Protein AF-A0A846TZQ4-F1 (afdb_monomer_lite)

Organism: NCBI:txid1736139

Radius of gyration: 15.93 Å; chains: 1; bounding box: 37×31×48 Å

Structure (mmCIF, N/CA/C/O backbone):
data_AF-A0A846TZQ4-F1
#
_entry.id   AF-A0A846TZQ4-F1
#
loop_
_atom_site.group_PDB
_atom_site.id
_atom_site.type_symbol
_atom_site.label_atom_id
_atom_site.label_alt_id
_atom_site.label_comp_id
_atom_site.label_asym_id
_atom_site.label_entity_id
_atom_site.label_seq_id
_atom_site.pdbx_PDB_ins_code
_atom_site.Cartn_x
_atom_site.Cartn_y
_atom_site.Cartn_z
_atom_site.occupancy
_atom_site.B_iso_or_equiv
_atom_site.auth_seq_id
_atom_site.auth_comp_id
_atom_site.auth_asym_id
_atom_site.auth_atom_id
_atom_site.pdbx_PDB_model_num
ATOM 1 N N . GLY A 1 1 ? 19.081 1.321 3.568 1.00 31.94 1 GLY A N 1
ATOM 2 C CA . GLY A 1 1 ? 18.872 1.469 5.027 1.00 31.94 1 GLY A CA 1
ATOM 3 C C . GLY A 1 1 ? 19.355 0.220 5.745 1.00 31.94 1 GLY A C 1
ATOM 4 O O . GLY A 1 1 ? 19.598 -0.760 5.055 1.00 31.94 1 GLY A O 1
ATOM 5 N N . PRO A 1 2 ? 19.496 0.224 7.081 1.00 31.69 2 PRO A N 1
ATOM 6 C CA . PRO A 1 2 ? 20.109 -0.881 7.836 1.00 31.69 2 PRO A CA 1
ATOM 7 C C . PRO A 1 2 ? 19.368 -2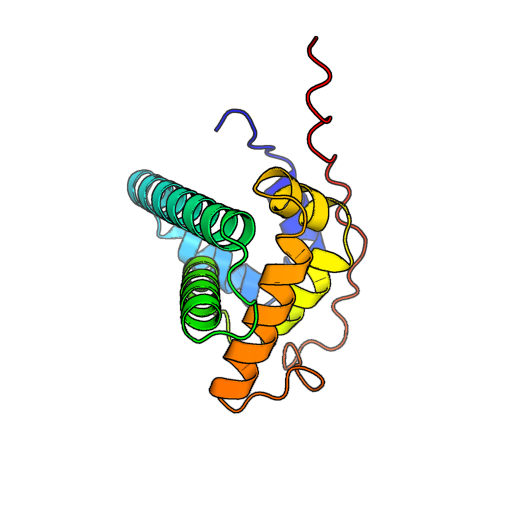.228 7.738 1.00 31.69 2 PRO A C 1
ATOM 9 O O . PRO A 1 2 ? 19.967 -3.256 8.020 1.00 31.69 2 PRO A O 1
ATOM 12 N N . ASN A 1 3 ? 18.123 -2.235 7.247 1.00 46.56 3 ASN A N 1
ATOM 13 C CA . ASN A 1 3 ? 17.332 -3.450 7.012 1.00 46.56 3 ASN A CA 1
ATOM 14 C C . ASN A 1 3 ? 17.239 -3.833 5.521 1.00 46.56 3 ASN A C 1
ATOM 16 O O . ASN A 1 3 ? 16.418 -4.660 5.146 1.00 46.56 3 ASN A O 1
ATOM 20 N N . TRP A 1 4 ? 18.024 -3.197 4.642 1.00 40.41 4 TRP A N 1
ATOM 21 C CA . TRP A 1 4 ? 18.024 -3.507 3.212 1.00 40.41 4 TRP A CA 1
ATOM 22 C C . TRP A 1 4 ? 18.855 -4.759 2.934 1.00 40.41 4 TRP A C 1
ATOM 24 O O . TRP A 1 4 ? 20.070 -4.742 3.129 1.00 40.41 4 TRP A O 1
ATOM 34 N N . ASN A 1 5 ? 18.214 -5.827 2.454 1.00 47.66 5 ASN A N 1
ATOM 35 C CA . ASN A 1 5 ? 18.910 -7.031 2.023 1.00 47.66 5 ASN A CA 1
ATOM 36 C C . ASN A 1 5 ? 19.128 -7.023 0.492 1.00 47.66 5 ASN A C 1
ATOM 38 O O . ASN A 1 5 ? 18.157 -7.040 -0.268 1.00 47.66 5 ASN A O 1
ATOM 42 N N . PRO A 1 6 ? 20.384 -7.064 0.007 1.00 53.00 6 PRO A N 1
ATOM 43 C CA . PRO A 1 6 ? 20.703 -7.117 -1.424 1.00 53.00 6 PRO A CA 1
ATOM 44 C C . PRO A 1 6 ? 20.214 -8.386 -2.145 1.00 53.00 6 PRO A C 1
ATOM 46 O O . PRO A 1 6 ? 20.300 -8.458 -3.372 1.00 53.00 6 PRO A O 1
ATOM 49 N N . GLN A 1 7 ? 19.750 -9.412 -1.423 1.00 52.09 7 GLN A N 1
ATOM 50 C CA . GLN A 1 7 ? 19.175 -10.624 -2.015 1.00 52.09 7 GLN A CA 1
ATOM 51 C C . GLN A 1 7 ? 17.745 -10.402 -2.526 1.00 52.09 7 GLN A C 1
ATOM 53 O O . GLN A 1 7 ? 17.359 -11.011 -3.524 1.00 52.09 7 GLN A O 1
ATOM 58 N N . TRP A 1 8 ? 17.007 -9.459 -1.936 1.00 57.62 8 TRP A N 1
ATOM 59 C CA . TRP A 1 8 ? 15.615 -9.183 -2.283 1.00 57.62 8 TRP A CA 1
ATOM 60 C C . TRP A 1 8 ? 15.357 -8.867 -3.752 1.00 57.62 8 TRP A C 1
ATOM 62 O O . TRP A 1 8 ? 14.459 -9.475 -4.331 1.00 57.62 8 TRP A O 1
ATOM 72 N N . PRO A 1 9 ? 16.132 -7.987 -4.417 1.00 54.62 9 PRO A N 1
ATOM 73 C CA . PRO A 1 9 ? 15.899 -7.714 -5.829 1.00 54.62 9 PRO A CA 1
ATOM 74 C C . PRO A 1 9 ? 16.176 -8.940 -6.708 1.00 54.62 9 PRO A C 1
ATOM 76 O O . PRO A 1 9 ? 15.572 -9.074 -7.767 1.00 54.62 9 PRO A O 1
ATOM 79 N N . ARG A 1 10 ? 17.068 -9.853 -6.287 1.00 58.31 10 ARG A N 1
ATOM 80 C CA . ARG A 1 10 ? 17.363 -11.085 -7.037 1.00 58.31 10 ARG A CA 1
ATOM 81 C C . ARG A 1 10 ? 16.254 -12.120 -6.902 1.00 58.31 10 ARG A C 1
ATOM 83 O O . ARG A 1 10 ? 15.899 -12.726 -7.904 1.00 58.31 10 ARG A O 1
ATOM 90 N N . GLU A 1 11 ? 15.702 -12.301 -5.707 1.00 60.50 11 GLU A N 1
ATOM 91 C CA . GLU A 1 11 ? 14.562 -13.199 -5.470 1.00 60.50 11 GLU A CA 1
ATOM 92 C C . GLU A 1 11 ? 13.295 -12.677 -6.154 1.00 60.50 11 GLU A C 1
ATOM 94 O O . GLU A 1 11 ? 12.595 -13.431 -6.829 1.00 60.50 11 GLU A O 1
ATOM 99 N N . ALA A 1 12 ? 13.067 -11.363 -6.080 1.00 58.59 12 ALA A N 1
ATOM 100 C CA . ALA A 1 12 ? 12.000 -10.691 -6.810 1.00 58.59 12 ALA A CA 1
ATOM 101 C C . ALA A 1 12 ? 12.160 -10.865 -8.331 1.00 58.59 12 ALA A C 1
ATOM 103 O O . ALA A 1 12 ? 11.208 -11.243 -9.012 1.00 58.59 12 ALA A O 1
ATOM 104 N N . ARG A 1 13 ? 13.379 -10.692 -8.868 1.00 57.84 13 ARG A N 1
ATOM 105 C CA . ARG A 1 13 ? 13.678 -10.946 -10.288 1.00 57.84 13 ARG A CA 1
ATOM 106 C C . ARG A 1 13 ? 13.503 -12.412 -10.676 1.00 57.84 13 ARG A C 1
ATOM 108 O O . ARG A 1 13 ? 13.001 -12.683 -11.755 1.00 57.84 13 ARG A O 1
ATOM 115 N N . ALA A 1 14 ? 13.906 -13.364 -9.840 1.00 60.88 14 ALA A N 1
ATOM 116 C CA . ALA A 1 14 ? 13.754 -14.788 -10.146 1.00 60.88 14 ALA A CA 1
ATOM 117 C C . ALA A 1 14 ? 12.280 -15.207 -10.264 1.00 60.88 14 ALA A C 1
ATOM 119 O O . ALA A 1 14 ? 11.962 -16.171 -10.953 1.00 60.88 14 ALA A O 1
ATOM 120 N N . ARG A 1 15 ? 11.383 -14.479 -9.595 1.00 64.06 15 ARG A N 1
ATOM 121 C CA . ARG A 1 15 ? 9.962 -14.811 -9.504 1.00 64.06 15 ARG A CA 1
ATOM 122 C C . ARG A 1 15 ? 9.069 -13.992 -10.431 1.00 64.06 15 ARG A C 1
ATOM 124 O O . ARG A 1 15 ? 8.059 -14.499 -10.907 1.00 64.06 15 ARG A O 1
ATOM 131 N N . TRP A 1 16 ? 9.437 -12.739 -10.677 1.00 64.19 16 TRP A N 1
ATOM 132 C CA . TRP A 1 16 ? 8.648 -11.797 -11.469 1.00 64.19 16 TRP A CA 1
ATOM 133 C C . TRP A 1 16 ? 9.405 -11.240 -12.674 1.00 64.19 16 TRP A C 1
ATOM 135 O O . TRP A 1 16 ? 8.836 -10.440 -13.407 1.00 64.19 16 TRP A O 1
ATOM 145 N N . GLY A 1 17 ? 10.651 -11.664 -12.905 1.00 61.56 17 GLY A N 1
ATOM 146 C CA . GLY A 1 17 ? 11.559 -11.113 -13.917 1.00 61.56 17 GLY A CA 1
ATOM 147 C C . GLY A 1 17 ? 11.037 -11.137 -15.349 1.00 61.56 17 GLY A C 1
ATOM 148 O O . GLY A 1 17 ? 11.397 -10.257 -16.126 1.00 61.56 17 GLY A O 1
ATOM 149 N N . ASP A 1 18 ? 10.164 -12.096 -15.659 1.00 63.00 18 ASP A N 1
ATOM 150 C CA . ASP A 1 18 ? 9.541 -12.257 -16.978 1.00 63.00 18 ASP A CA 1
ATOM 151 C C . ASP A 1 18 ? 8.169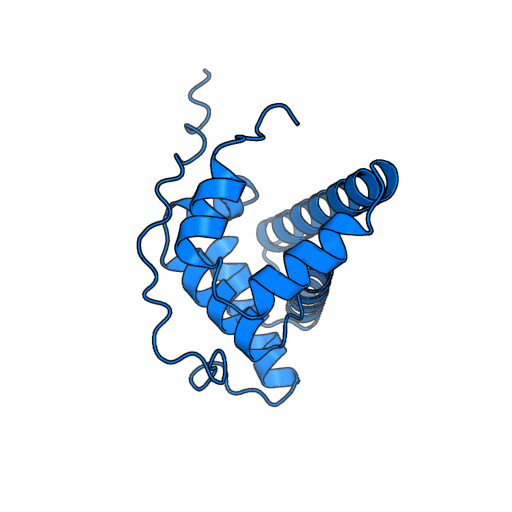 -11.560 -17.082 1.00 63.00 18 ASP A C 1
ATOM 153 O O . ASP A 1 18 ? 7.471 -11.687 -18.087 1.00 63.00 18 ASP A O 1
ATOM 157 N N . SER A 1 19 ? 7.744 -10.831 -16.043 1.00 69.81 19 SER A N 1
ATOM 158 C CA . SER A 1 19 ? 6.487 -10.077 -16.058 1.00 69.81 19 SER A CA 1
ATOM 159 C C . SER A 1 19 ? 6.673 -8.680 -16.648 1.00 69.81 19 SER A C 1
ATOM 161 O O . SER A 1 19 ? 7.679 -8.012 -16.408 1.00 69.81 19 SER A O 1
ATOM 163 N N . ALA A 1 20 ? 5.643 -8.183 -17.335 1.00 73.94 20 ALA A N 1
ATOM 164 C CA . ALA A 1 20 ? 5.618 -6.806 -17.827 1.00 73.94 20 ALA A CA 1
ATOM 165 C C . ALA A 1 20 ? 5.800 -5.771 -16.696 1.00 73.94 20 ALA A C 1
ATOM 167 O O . ALA A 1 20 ? 6.406 -4.725 -16.907 1.00 73.94 20 ALA A O 1
ATOM 168 N N . GLN A 1 21 ? 5.330 -6.078 -15.479 1.00 77.12 21 GLN A N 1
ATOM 169 C CA . GLN A 1 21 ? 5.492 -5.203 -14.312 1.00 77.12 21 GLN A CA 1
ATOM 170 C C . GLN A 1 21 ? 6.949 -5.114 -13.856 1.00 77.12 21 GLN A C 1
ATOM 172 O O . GLN A 1 21 ? 7.376 -4.064 -13.385 1.00 77.12 21 GLN A O 1
ATOM 177 N N . TRP A 1 22 ? 7.727 -6.189 -14.006 1.00 75.62 22 TRP A N 1
ATOM 178 C CA . TRP A 1 22 ? 9.154 -6.152 -13.708 1.00 75.62 22 TRP A CA 1
ATOM 179 C C . TRP A 1 22 ? 9.930 -5.330 -14.733 1.00 75.62 22 TRP A C 1
ATOM 181 O O . TRP A 1 22 ? 10.812 -4.566 -14.345 1.00 75.62 22 TRP A O 1
ATOM 191 N N . THR A 1 23 ? 9.584 -5.442 -16.019 1.00 80.19 23 THR A N 1
ATOM 192 C CA . THR A 1 23 ? 10.140 -4.574 -17.066 1.00 80.19 23 THR A CA 1
ATOM 193 C C . THR A 1 23 ? 9.847 -3.108 -16.765 1.00 80.19 23 THR A C 1
ATOM 195 O O . THR A 1 23 ? 10.774 -2.306 -16.703 1.00 80.19 23 THR A O 1
ATOM 198 N N . GLU A 1 24 ? 8.589 -2.773 -16.473 1.00 82.06 24 GLU A N 1
ATOM 199 C CA . GLU A 1 24 ? 8.185 -1.409 -16.124 1.00 82.06 24 GLU A CA 1
ATOM 200 C C . GLU A 1 24 ? 8.907 -0.896 -14.869 1.00 82.06 24 GLU A C 1
ATOM 202 O O . GLU A 1 24 ? 9.412 0.227 -14.848 1.00 82.06 24 GLU A O 1
ATOM 207 N N . TYR A 1 25 ? 9.003 -1.729 -13.829 1.00 83.25 25 TYR A N 1
ATOM 208 C CA . TYR A 1 25 ? 9.774 -1.407 -12.635 1.00 83.25 25 TYR A CA 1
ATOM 209 C C . TYR A 1 25 ? 11.238 -1.128 -12.964 1.00 83.25 25 TYR A C 1
ATOM 211 O O . TYR A 1 25 ? 11.777 -0.127 -12.497 1.00 83.25 25 TYR A O 1
ATOM 219 N N . ALA A 1 26 ? 11.880 -1.975 -13.770 1.00 79.88 26 ALA A N 1
ATOM 220 C CA . ALA A 1 26 ? 13.280 -1.813 -14.138 1.00 79.88 26 ALA A CA 1
ATOM 221 C C . ALA A 1 26 ? 13.514 -0.514 -14.925 1.00 79.88 26 ALA A C 1
ATOM 223 O O . ALA A 1 26 ? 14.466 0.208 -14.632 1.00 79.88 26 ALA A O 1
ATOM 224 N N . GLU A 1 27 ? 12.627 -0.183 -15.865 1.00 87.25 27 GLU A N 1
ATOM 225 C CA . GLU A 1 27 ? 12.678 1.061 -16.639 1.00 87.25 27 GLU A CA 1
ATOM 226 C C . GLU A 1 27 ? 12.515 2.295 -15.742 1.00 87.25 27 GLU A C 1
ATOM 228 O O . GLU A 1 27 ? 13.360 3.193 -15.755 1.00 87.25 27 GLU A O 1
ATOM 233 N N . ARG A 1 28 ? 11.473 2.320 -14.898 1.00 89.19 28 ARG A N 1
ATOM 234 C CA . ARG A 1 28 ? 11.233 3.425 -13.954 1.00 89.19 28 ARG A CA 1
ATOM 235 C C . ARG A 1 28 ? 12.369 3.560 -12.941 1.00 89.19 28 ARG A C 1
ATOM 237 O O . ARG A 1 28 ? 12.759 4.673 -12.601 1.00 89.19 28 ARG A O 1
ATOM 244 N N . ALA A 1 29 ? 12.904 2.441 -12.455 1.00 86.25 29 ALA A N 1
ATOM 245 C CA . ALA A 1 29 ? 14.010 2.418 -11.506 1.00 86.25 29 ALA A CA 1
ATOM 246 C C . ALA A 1 29 ? 15.310 2.954 -12.117 1.00 86.25 29 ALA A C 1
ATOM 248 O O . ALA A 1 29 ? 16.024 3.696 -11.445 1.00 86.25 29 ALA A O 1
ATOM 249 N N . ALA A 1 30 ? 15.603 2.619 -13.378 1.00 86.69 30 ALA A N 1
ATOM 250 C CA . ALA A 1 30 ? 16.796 3.086 -14.083 1.00 86.69 30 ALA A CA 1
ATOM 251 C C . ALA A 1 30 ? 16.802 4.606 -14.318 1.00 86.69 30 ALA A C 1
ATOM 253 O O . ALA A 1 30 ? 17.871 5.206 -14.408 1.00 86.69 30 ALA A O 1
ATOM 254 N N . ALA A 1 31 ? 15.624 5.232 -14.390 1.00 88.88 31 ALA A N 1
ATOM 255 C CA . ALA A 1 31 ? 15.481 6.674 -14.573 1.00 88.88 31 ALA A CA 1
ATOM 256 C C . ALA A 1 31 ? 15.594 7.492 -13.269 1.00 88.88 31 ALA A C 1
ATOM 258 O O . ALA A 1 31 ? 15.631 8.720 -13.331 1.00 88.88 31 ALA A O 1
ATOM 259 N N . ARG A 1 32 ? 15.626 6.847 -12.093 1.00 89.06 32 ARG A N 1
ATOM 260 C CA . ARG A 1 32 ? 15.605 7.533 -10.790 1.00 89.06 32 ARG A CA 1
ATOM 261 C C . ARG A 1 32 ? 16.987 7.858 -10.259 1.00 89.06 32 ARG A C 1
ATOM 263 O O . ARG A 1 32 ? 17.886 7.019 -10.236 1.00 89.06 32 ARG A O 1
ATOM 270 N N . THR A 1 33 ? 17.105 9.060 -9.715 1.00 93.25 33 THR A N 1
ATOM 271 C CA . THR A 1 33 ? 18.261 9.490 -8.933 1.00 93.25 33 THR A CA 1
ATOM 272 C C . THR A 1 33 ? 18.193 8.963 -7.499 1.00 93.25 33 THR A C 1
ATOM 274 O O . THR A 1 33 ? 17.158 8.492 -7.022 1.00 93.25 33 THR A O 1
ATOM 277 N N . THR A 1 34 ? 19.302 9.075 -6.766 1.00 89.19 34 THR A N 1
ATOM 278 C CA . THR A 1 34 ? 19.335 8.769 -5.328 1.00 89.19 34 THR A CA 1
ATOM 279 C C . THR A 1 34 ? 18.342 9.629 -4.542 1.00 89.19 34 THR A C 1
ATOM 281 O O . THR A 1 34 ? 17.690 9.119 -3.634 1.00 89.19 34 THR A O 1
ATOM 284 N N . GLN A 1 35 ? 18.190 10.906 -4.907 1.00 92.12 35 GLN A N 1
ATOM 285 C CA . GLN A 1 35 ? 17.243 11.822 -4.269 1.00 92.12 35 GLN A CA 1
ATOM 286 C C . GLN A 1 35 ? 15.791 11.389 -4.500 1.00 92.12 35 GLN A C 1
ATOM 288 O O . GLN A 1 35 ? 14.987 11.437 -3.571 1.00 92.12 35 GLN A O 1
ATOM 293 N N . ASP A 1 36 ? 15.460 10.903 -5.700 1.00 91.19 36 ASP A N 1
ATOM 294 C CA . ASP A 1 36 ? 14.118 10.377 -5.985 1.00 91.19 36 ASP A CA 1
ATOM 295 C C . ASP A 1 36 ? 13.806 9.162 -5.106 1.00 91.19 36 ASP A C 1
ATOM 297 O O . ASP A 1 36 ? 12.716 9.045 -4.545 1.00 91.19 36 ASP A O 1
ATOM 301 N N . TRP A 1 37 ? 14.781 8.267 -4.932 1.00 88.50 37 TRP A N 1
ATOM 302 C CA . TRP A 1 37 ? 14.633 7.110 -4.050 1.00 88.50 37 TRP A CA 1
ATOM 303 C C . TRP A 1 37 ? 14.471 7.493 -2.579 1.00 88.50 37 TRP A C 1
ATOM 305 O O . TRP A 1 37 ? 13.706 6.850 -1.854 1.00 88.50 37 TRP A O 1
ATOM 315 N N . GLU A 1 38 ? 15.171 8.533 -2.132 1.00 89.44 38 GLU A N 1
ATOM 316 C CA . GLU A 1 38 ? 15.027 9.069 -0.782 1.00 89.44 38 GLU A CA 1
ATOM 317 C C . GLU A 1 38 ? 13.628 9.658 -0.566 1.00 89.44 38 GLU A C 1
ATOM 319 O O . GLU A 1 38 ? 12.962 9.297 0.407 1.00 89.44 38 GLU A O 1
ATOM 324 N N . ALA A 1 39 ? 13.135 10.464 -1.509 1.00 91.50 39 ALA A N 1
ATOM 325 C CA . ALA A 1 39 ? 11.792 11.038 -1.457 1.00 91.50 39 ALA A CA 1
ATOM 326 C C . ALA A 1 39 ? 10.697 9.956 -1.432 1.00 91.50 39 ALA A C 1
ATOM 328 O O . ALA A 1 39 ? 9.787 10.011 -0.602 1.00 91.50 39 ALA A O 1
ATOM 329 N N . ILE A 1 40 ? 10.818 8.925 -2.278 1.00 89.06 40 ILE A N 1
ATOM 330 C CA . ILE A 1 40 ? 9.905 7.770 -2.277 1.00 89.06 40 ILE A CA 1
ATOM 331 C C . ILE A 1 40 ? 9.940 7.057 -0.920 1.00 89.06 40 ILE A C 1
ATOM 333 O O . ILE A 1 40 ? 8.894 6.748 -0.353 1.00 89.06 40 ILE A O 1
ATOM 337 N N . SER A 1 41 ? 11.134 6.828 -0.369 1.00 86.44 41 SER A N 1
ATOM 338 C CA . SER A 1 41 ? 11.294 6.149 0.921 1.00 86.44 41 SER A CA 1
ATOM 339 C C . SER A 1 41 ? 10.657 6.928 2.074 1.00 86.44 41 SER A C 1
ATOM 341 O O . SER A 1 41 ? 10.073 6.320 2.970 1.00 86.44 41 SER A O 1
ATOM 343 N N . ILE A 1 42 ? 10.764 8.260 2.070 1.00 93.06 42 ILE A N 1
ATOM 344 C CA . ILE A 1 42 ? 10.114 9.129 3.062 1.00 93.06 42 ILE A CA 1
ATOM 345 C C . ILE A 1 42 ? 8.593 9.026 2.930 1.00 93.06 42 ILE A C 1
ATOM 347 O O . ILE A 1 42 ? 7.923 8.722 3.914 1.00 93.06 42 ILE A O 1
ATOM 351 N N . SER A 1 43 ? 8.063 9.172 1.713 1.00 93.88 43 SER A N 1
ATOM 352 C CA . SER A 1 43 ? 6.620 9.105 1.456 1.00 93.88 43 SER A CA 1
ATOM 353 C C . SER A 1 43 ? 6.004 7.761 1.872 1.00 93.88 43 SER A C 1
ATOM 355 O O . SER A 1 43 ? 4.928 7.730 2.473 1.00 93.88 43 SER A O 1
ATOM 357 N N . VAL A 1 44 ? 6.699 6.644 1.619 1.00 92.06 44 VAL A N 1
ATOM 358 C CA . VAL A 1 44 ? 6.256 5.311 2.063 1.00 92.06 44 VAL A CA 1
ATOM 359 C C . VAL A 1 44 ? 6.212 5.221 3.589 1.00 92.06 44 VAL A C 1
ATOM 361 O O . VAL A 1 44 ? 5.218 4.748 4.133 1.00 92.06 44 VAL A O 1
ATOM 364 N N . ARG A 1 45 ? 7.234 5.722 4.295 1.00 93.00 45 ARG A N 1
ATOM 365 C CA . ARG A 1 45 ? 7.266 5.703 5.770 1.00 93.00 45 ARG A CA 1
ATOM 366 C C . ARG A 1 45 ? 6.159 6.551 6.390 1.00 93.00 45 ARG A C 1
ATOM 368 O O . ARG A 1 45 ? 5.567 6.143 7.385 1.00 93.00 45 ARG A O 1
ATOM 375 N N . GLU A 1 46 ? 5.879 7.720 5.821 1.00 96.94 46 GLU A N 1
ATOM 376 C CA . GLU A 1 46 ? 4.779 8.584 6.268 1.00 96.94 46 GLU A CA 1
ATOM 377 C C . GLU A 1 46 ? 3.424 7.892 6.085 1.00 96.94 46 GLU A C 1
ATOM 379 O O . GLU A 1 46 ? 2.602 7.870 7.000 1.00 96.94 46 GLU A O 1
ATOM 384 N N . LEU A 1 47 ? 3.212 7.253 4.931 1.00 97.94 47 LEU A N 1
ATOM 385 C CA . LEU A 1 47 ? 2.015 6.457 4.678 1.00 97.94 47 LEU A CA 1
ATOM 386 C C . LEU A 1 47 ? 1.878 5.283 5.663 1.00 97.94 47 LEU A C 1
ATOM 388 O O . LEU A 1 47 ? 0.793 5.062 6.196 1.00 97.94 47 LEU A O 1
ATOM 392 N N . GLU A 1 48 ? 2.949 4.532 5.920 1.00 96.50 48 GLU A N 1
ATOM 393 C CA . GLU A 1 48 ? 2.945 3.424 6.885 1.00 96.50 48 GLU A CA 1
ATOM 394 C C . GLU A 1 48 ? 2.612 3.904 8.307 1.00 96.50 48 GLU A C 1
ATOM 396 O O . GLU A 1 48 ? 1.819 3.274 9.015 1.00 96.50 48 GLU A O 1
ATOM 401 N N . ALA A 1 49 ? 3.142 5.060 8.715 1.00 97.62 49 ALA A N 1
ATOM 402 C CA . ALA A 1 49 ? 2.822 5.672 10.002 1.00 97.62 49 ALA A CA 1
ATOM 403 C C . ALA A 1 49 ? 1.339 6.077 10.108 1.00 97.62 49 ALA A C 1
ATOM 405 O O . ALA A 1 49 ? 0.708 5.849 11.151 1.00 97.62 49 ALA A O 1
ATOM 406 N N . ASP A 1 50 ? 0.769 6.633 9.037 1.00 98.44 50 ASP A N 1
ATOM 407 C CA . ASP A 1 50 ? -0.649 6.995 8.959 1.00 98.44 50 ASP A CA 1
ATOM 408 C C . ASP A 1 50 ? -1.556 5.761 9.022 1.00 98.44 50 ASP A C 1
ATOM 410 O O . ASP A 1 50 ? -2.527 5.743 9.783 1.00 98.44 50 ASP A O 1
ATOM 414 N N . LEU A 1 51 ? -1.205 4.701 8.287 1.00 98.38 51 LEU A N 1
ATOM 415 C CA . LEU A 1 51 ? -1.902 3.414 8.310 1.00 98.38 51 LEU A CA 1
ATOM 416 C C . LEU A 1 51 ? -1.915 2.809 9.718 1.00 98.38 51 LEU A C 1
ATOM 418 O O . LEU A 1 51 ? -2.977 2.470 10.246 1.00 98.38 51 LEU A O 1
ATOM 422 N N . GLY A 1 52 ? -0.754 2.745 10.377 1.00 98.25 52 GLY A N 1
ATOM 423 C CA . GLY A 1 52 ? -0.671 2.270 11.757 1.00 98.25 52 GLY A CA 1
ATOM 424 C C . GLY A 1 52 ? -1.491 3.130 12.724 1.00 98.25 52 GLY A C 1
ATOM 425 O O . GLY A 1 52 ? -2.120 2.617 13.650 1.00 98.25 52 GLY A O 1
ATOM 426 N N . THR A 1 53 ? -1.526 4.447 12.508 1.00 98.56 53 THR A N 1
ATOM 427 C CA . THR A 1 53 ? -2.309 5.374 13.336 1.00 98.56 53 THR A CA 1
ATOM 428 C C . THR A 1 53 ? -3.810 5.170 13.159 1.00 98.56 53 THR A C 1
ATOM 430 O O . THR A 1 53 ? -4.536 5.197 14.153 1.00 98.56 53 THR A O 1
ATOM 433 N N . ALA A 1 54 ? -4.279 4.920 11.937 1.00 98.38 54 ALA A N 1
ATOM 434 C CA . ALA A 1 54 ? -5.677 4.600 11.665 1.00 98.38 54 ALA A CA 1
ATOM 435 C C . ALA A 1 54 ? -6.130 3.339 12.418 1.00 98.38 54 ALA A C 1
ATOM 437 O O . ALA A 1 54 ? -7.155 3.369 13.104 1.00 98.38 54 ALA A O 1
ATOM 438 N N . VAL A 1 55 ? -5.328 2.270 12.371 1.00 98.31 55 VAL A N 1
ATOM 439 C CA . VAL A 1 55 ? -5.615 1.013 13.083 1.00 98.31 55 VAL A CA 1
ATOM 440 C C . VAL A 1 55 ? -5.633 1.219 14.596 1.00 98.31 55 VAL A C 1
ATOM 442 O O . VAL A 1 55 ? -6.596 0.834 15.254 1.00 98.31 55 VAL A O 1
ATOM 445 N N . ARG A 1 56 ? -4.623 1.896 15.162 1.00 98.00 56 ARG A N 1
ATOM 446 C CA . ARG A 1 56 ? -4.558 2.179 16.610 1.00 98.00 56 ARG A CA 1
ATOM 447 C C . ARG A 1 56 ? -5.728 3.024 17.115 1.00 98.00 56 ARG A C 1
ATOM 449 O O . ARG A 1 56 ? -6.126 2.884 18.266 1.00 98.00 56 ARG A O 1
ATOM 456 N N . LYS A 1 57 ? -6.285 3.892 16.266 1.00 97.75 57 LYS A N 1
ATOM 457 C CA . LYS A 1 57 ? -7.481 4.693 16.573 1.00 97.75 57 LYS A CA 1
ATOM 458 C C . LYS A 1 57 ? -8.793 3.919 16.405 1.00 97.75 57 LYS A C 1
ATOM 460 O O . LYS A 1 57 ? -9.850 4.483 16.669 1.00 97.75 57 LYS A O 1
ATOM 465 N N . GLY A 1 58 ? -8.746 2.663 15.960 1.00 97.81 58 GLY A N 1
ATOM 466 C CA . GLY A 1 58 ? -9.938 1.859 15.704 1.00 97.81 58 GLY A CA 1
ATOM 467 C C . GLY A 1 58 ? -10.755 2.354 14.509 1.00 97.81 58 GLY A C 1
ATOM 468 O O . GLY A 1 58 ? -11.970 2.167 14.491 1.00 97.81 58 GLY A O 1
ATOM 469 N N . LEU A 1 59 ? -10.119 3.005 13.524 1.00 98.44 59 LEU A N 1
ATOM 470 C CA . LEU A 1 59 ? -10.812 3.452 12.316 1.00 98.44 59 LEU A CA 1
ATOM 471 C C . LEU A 1 59 ? -11.454 2.248 11.618 1.00 98.44 59 LEU A C 1
ATOM 473 O O . LEU A 1 59 ? -10.807 1.219 11.420 1.00 98.44 59 LEU A O 1
ATOM 477 N N . ALA A 1 60 ? -12.723 2.363 11.228 1.00 98.50 60 ALA A N 1
ATOM 478 C CA . ALA A 1 60 ? -13.411 1.269 10.559 1.00 98.50 60 ALA A CA 1
ATOM 479 C C . ALA A 1 60 ? -12.775 1.008 9.177 1.00 98.50 60 ALA A C 1
ATOM 481 O O . ALA A 1 60 ? -12.692 1.931 8.370 1.00 98.50 60 ALA A O 1
ATOM 482 N N . PRO A 1 61 ? -12.380 -0.234 8.841 1.00 98.00 61 PRO A N 1
ATOM 483 C CA . PRO A 1 61 ? -11.656 -0.528 7.598 1.00 98.00 61 PRO A CA 1
ATOM 484 C C . PRO A 1 61 ? -12.480 -0.335 6.317 1.00 98.00 61 PRO A C 1
ATOM 486 O O . PRO A 1 61 ? -11.937 -0.422 5.224 1.00 98.00 61 PRO A O 1
ATOM 489 N N . ARG A 1 62 ? -13.793 -0.103 6.431 1.00 98.19 62 ARG A N 1
ATOM 490 C CA . ARG A 1 62 ? -14.693 0.206 5.306 1.00 98.19 62 ARG A CA 1
ATOM 491 C C . ARG A 1 62 ? -15.120 1.679 5.271 1.00 98.19 62 ARG A C 1
ATOM 493 O O . ARG A 1 62 ? -16.054 2.021 4.556 1.00 98.19 62 ARG A O 1
ATOM 500 N N . SER A 1 63 ? -14.512 2.539 6.091 1.00 98.56 63 SER A N 1
ATOM 501 C CA . SER A 1 63 ? -14.844 3.965 6.103 1.00 98.56 63 SER A CA 1
ATOM 502 C C . SER A 1 63 ? -14.248 4.689 4.894 1.00 98.56 63 SER A C 1
ATOM 504 O O . SER A 1 63 ? -13.305 4.209 4.260 1.00 98.56 63 SER A O 1
ATOM 506 N N . THR A 1 64 ? -14.766 5.881 4.598 1.00 98.19 64 THR A N 1
ATOM 507 C CA . THR A 1 64 ? -14.226 6.754 3.546 1.00 98.19 64 THR A CA 1
ATOM 508 C C . THR A 1 64 ? -12.751 7.077 3.780 1.00 98.19 64 THR A C 1
ATOM 510 O O . THR A 1 64 ? -11.947 7.028 2.855 1.00 98.19 64 THR A O 1
ATOM 513 N N . GLU A 1 65 ? -12.366 7.349 5.024 1.00 98.31 65 GLU A N 1
ATOM 514 C CA . GLU A 1 65 ? -10.982 7.628 5.415 1.00 98.31 65 GLU A CA 1
ATOM 515 C C . GLU A 1 65 ? -10.079 6.401 5.217 1.00 98.31 65 GLU A C 1
ATOM 517 O O . GLU A 1 65 ? -8.935 6.535 4.780 1.00 98.31 65 GLU A O 1
ATOM 522 N N . ALA A 1 66 ? -10.588 5.191 5.480 1.00 98.50 66 ALA A N 1
ATOM 523 C CA . ALA A 1 66 ? -9.855 3.958 5.203 1.00 98.50 66 ALA A CA 1
ATOM 524 C C . ALA A 1 66 ? -9.634 3.754 3.696 1.00 98.50 66 ALA A C 1
ATOM 526 O O . ALA A 1 66 ? -8.529 3.401 3.282 1.00 98.50 66 ALA A O 1
ATOM 527 N N . MET A 1 67 ? -10.643 4.044 2.866 1.00 98.56 67 MET A N 1
ATOM 528 C CA . MET A 1 67 ? -10.502 4.003 1.406 1.00 98.56 67 MET A CA 1
ATOM 529 C C . MET A 1 67 ? -9.495 5.038 0.892 1.00 98.56 67 MET A C 1
ATOM 531 O O . MET A 1 67 ? -8.689 4.715 0.027 1.00 98.56 67 MET A O 1
ATOM 535 N N . GLN A 1 68 ? -9.454 6.247 1.463 1.00 98.56 68 GLN A N 1
ATOM 536 C CA . GLN A 1 68 ? -8.442 7.255 1.114 1.00 98.56 68 GLN A CA 1
ATOM 537 C C . GLN A 1 68 ? -7.016 6.783 1.433 1.00 98.56 68 GLN A C 1
ATOM 539 O O . GLN A 1 68 ? -6.095 7.001 0.644 1.00 98.56 68 GLN A O 1
ATOM 544 N N . LEU A 1 69 ? -6.819 6.110 2.570 1.00 98.69 69 LEU A N 1
ATOM 545 C CA . LEU A 1 69 ? -5.532 5.502 2.915 1.00 98.69 69 LEU A CA 1
ATOM 546 C C . LEU A 1 69 ? -5.176 4.341 1.979 1.00 98.69 69 LEU A C 1
ATOM 548 O O . LEU A 1 69 ? -4.022 4.226 1.564 1.00 98.69 69 LEU A O 1
ATOM 552 N N . ALA A 1 70 ? -6.156 3.520 1.596 1.00 98.62 70 ALA A N 1
ATOM 553 C CA . ALA A 1 70 ? -5.959 2.483 0.591 1.00 98.62 70 ALA A CA 1
ATOM 554 C C . ALA A 1 70 ? -5.574 3.087 -0.770 1.00 98.62 70 ALA A C 1
ATOM 556 O O . ALA A 1 70 ? -4.648 2.595 -1.407 1.00 98.62 70 ALA A O 1
ATOM 557 N N . GLU A 1 71 ? -6.195 4.187 -1.194 1.00 98.50 71 GLU A N 1
ATOM 558 C CA . GLU A 1 71 ? -5.858 4.854 -2.455 1.00 98.50 71 GLU A CA 1
ATOM 559 C C . GLU A 1 71 ? -4.443 5.446 -2.434 1.00 98.50 71 GLU A C 1
ATOM 561 O O . GLU A 1 71 ? -3.673 5.251 -3.376 1.00 98.50 71 GLU A O 1
ATOM 566 N N . ARG A 1 72 ? -4.041 6.076 -1.322 1.00 98.44 72 ARG A N 1
ATOM 567 C CA . ARG A 1 72 ? -2.650 6.522 -1.117 1.00 98.44 72 ARG A CA 1
ATOM 568 C C . ARG A 1 72 ? -1.664 5.356 -1.188 1.00 98.44 72 ARG A C 1
ATOM 570 O O . ARG A 1 72 ? -0.585 5.498 -1.757 1.00 98.44 72 ARG A O 1
ATOM 577 N N . HIS A 1 73 ? -2.038 4.201 -0.646 1.00 98.44 73 HIS A N 1
ATOM 578 C CA . HIS A 1 73 ? -1.232 2.988 -0.723 1.00 98.44 73 HIS A CA 1
ATOM 579 C C . HIS A 1 73 ? -1.164 2.398 -2.133 1.00 98.44 73 HIS A C 1
ATOM 581 O O . HIS A 1 73 ? -0.109 1.933 -2.558 1.00 98.44 73 HIS A O 1
ATOM 587 N N . ARG A 1 74 ? -2.254 2.444 -2.903 1.00 98.12 74 ARG A N 1
ATOM 588 C CA . ARG A 1 74 ? -2.225 2.073 -4.321 1.00 98.12 74 ARG A CA 1
ATOM 589 C C . ARG A 1 74 ? -1.256 2.970 -5.086 1.00 98.12 74 ARG A C 1
ATOM 591 O O . ARG A 1 74 ? -0.418 2.461 -5.821 1.00 98.12 74 ARG A O 1
ATOM 598 N N . ALA A 1 75 ? -1.349 4.283 -4.872 1.00 97.44 75 ALA A N 1
ATOM 599 C CA . ALA A 1 75 ? -0.503 5.278 -5.521 1.00 97.44 75 ALA A CA 1
ATOM 600 C C . ALA A 1 75 ? 0.981 5.133 -5.145 1.00 97.44 75 ALA A C 1
ATOM 602 O O . ALA A 1 75 ? 1.842 5.299 -6.005 1.00 97.44 75 ALA A O 1
ATOM 603 N N . SER A 1 76 ? 1.301 4.772 -3.895 1.00 95.19 76 SER A N 1
ATOM 604 C CA . SER A 1 76 ? 2.693 4.520 -3.497 1.00 95.19 76 SER A CA 1
ATOM 605 C C . SER A 1 76 ? 3.285 3.308 -4.226 1.00 95.19 76 SER A C 1
ATOM 607 O O . SER A 1 76 ? 4.423 3.377 -4.689 1.00 95.19 76 SER A O 1
ATOM 609 N N . ILE A 1 77 ? 2.507 2.235 -4.418 1.00 92.50 77 ILE A N 1
ATOM 610 C CA . ILE A 1 77 ? 2.910 1.080 -5.239 1.00 92.50 77 ILE A CA 1
ATOM 611 C C . ILE A 1 77 ? 3.000 1.472 -6.714 1.00 92.50 77 ILE A C 1
ATOM 613 O O . ILE A 1 77 ? 3.946 1.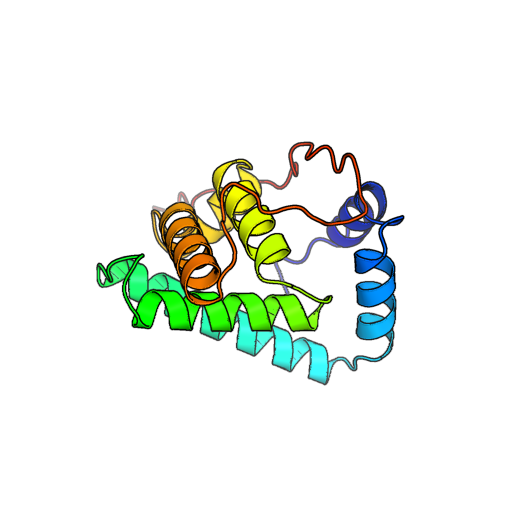070 -7.390 1.00 92.50 77 ILE A O 1
ATOM 617 N N . ASP A 1 78 ? 2.056 2.288 -7.191 1.00 92.94 78 ASP A N 1
ATOM 618 C CA . ASP A 1 78 ? 2.002 2.756 -8.576 1.00 92.94 78 ASP A CA 1
ATOM 619 C C . ASP A 1 78 ? 3.274 3.494 -8.990 1.00 92.94 78 ASP A C 1
ATOM 621 O O . ASP A 1 78 ? 3.629 3.490 -10.162 1.00 92.94 78 ASP A O 1
ATOM 625 N N . THR A 1 79 ? 4.026 4.060 -8.038 1.00 91.62 79 THR A N 1
ATOM 626 C CA . THR A 1 79 ? 5.349 4.618 -8.330 1.00 91.62 79 THR A CA 1
ATOM 627 C C . THR A 1 79 ? 6.280 3.562 -8.933 1.00 91.62 79 THR A C 1
ATOM 629 O O . THR A 1 79 ? 6.984 3.850 -9.899 1.00 91.62 79 THR A O 1
ATOM 632 N N . TYR A 1 80 ? 6.269 2.324 -8.444 1.00 84.44 80 TYR A N 1
ATOM 633 C CA . TYR A 1 80 ? 7.188 1.267 -8.863 1.00 84.44 80 TYR A CA 1
ATOM 634 C C . TYR A 1 80 ? 6.779 0.619 -10.183 1.00 84.44 80 TYR A C 1
ATOM 636 O O . TYR A 1 80 ? 7.637 0.416 -11.030 1.00 84.44 80 TYR A O 1
ATOM 644 N N . PHE A 1 81 ? 5.498 0.326 -10.372 1.00 85.44 81 PHE A N 1
ATOM 645 C CA . PHE A 1 81 ? 4.919 -0.235 -11.596 1.00 85.44 81 PHE A CA 1
ATOM 646 C C . PHE A 1 81 ? 3.423 0.075 -11.609 1.00 85.44 81 PHE A C 1
ATOM 648 O O . PHE A 1 81 ? 2.851 0.323 -10.553 1.00 85.44 81 PHE A O 1
ATOM 655 N N . THR A 1 82 ? 2.763 0.005 -12.765 1.00 89.31 82 THR A N 1
ATOM 656 C CA . THR A 1 82 ? 1.338 0.332 -12.880 1.00 89.31 82 THR A CA 1
ATOM 657 C C . THR A 1 82 ? 0.489 -0.562 -11.969 1.00 89.31 82 THR A C 1
ATOM 659 O O . THR A 1 82 ? 0.318 -1.766 -12.212 1.00 89.31 82 THR A O 1
ATOM 662 N N . CYS A 1 83 ? -0.108 0.034 -10.940 1.00 91.38 83 CYS A N 1
ATOM 663 C CA . CYS A 1 83 ? -0.905 -0.644 -9.926 1.00 91.38 83 CYS A CA 1
ATOM 664 C C . CYS A 1 83 ? -2.390 -0.315 -10.116 1.00 91.38 83 CYS A C 1
ATOM 666 O O . CYS A 1 83 ? -2.917 0.645 -9.553 1.00 91.38 83 CYS A O 1
ATOM 668 N N . THR A 1 84 ? -3.087 -1.118 -10.924 1.00 93.94 84 THR A N 1
ATOM 669 C CA . THR A 1 84 ? -4.551 -1.031 -11.044 1.00 93.94 84 THR A CA 1
ATOM 670 C C . THR A 1 84 ? -5.236 -1.484 -9.754 1.00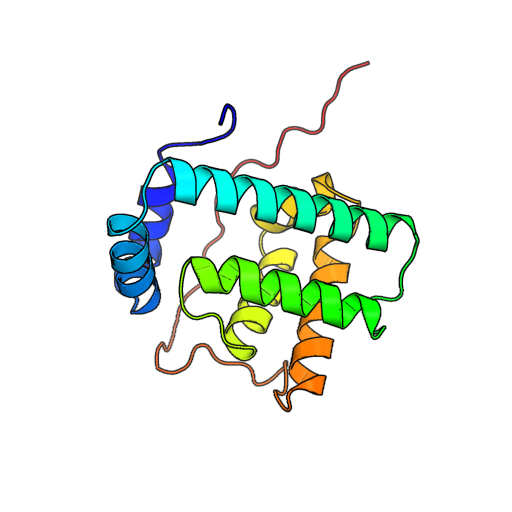 93.94 84 THR A C 1
ATOM 672 O O . THR A 1 84 ? -4.635 -2.171 -8.927 1.00 93.94 84 THR A O 1
ATOM 675 N N . TYR A 1 85 ? -6.517 -1.148 -9.596 1.00 95.75 85 TYR A N 1
ATOM 676 C CA . TYR A 1 85 ? -7.334 -1.617 -8.472 1.00 95.75 85 TYR A CA 1
ATOM 677 C C . TYR A 1 85 ? -7.352 -3.151 -8.361 1.00 95.75 85 TYR A C 1
ATOM 679 O O . TYR A 1 85 ? -7.166 -3.676 -7.266 1.00 95.75 85 TYR A O 1
ATOM 687 N N . ASP A 1 86 ? -7.466 -3.883 -9.476 1.00 91.88 86 ASP A N 1
ATOM 688 C CA . ASP A 1 86 ? -7.369 -5.349 -9.483 1.00 91.88 86 ASP A CA 1
ATOM 689 C C . ASP A 1 86 ? -6.036 -5.857 -8.921 1.00 91.88 86 ASP A C 1
ATOM 691 O O . ASP A 1 86 ? -6.009 -6.735 -8.055 1.00 91.88 86 ASP A O 1
ATOM 695 N N . ARG A 1 87 ? -4.910 -5.280 -9.369 1.00 88.69 87 ARG A N 1
ATOM 696 C CA . ARG A 1 87 ? -3.582 -5.659 -8.859 1.00 88.69 87 ARG A CA 1
ATOM 697 C C . ARG A 1 87 ? -3.456 -5.340 -7.382 1.00 88.69 87 ARG A C 1
ATOM 699 O O . ARG A 1 87 ? -2.923 -6.149 -6.628 1.00 88.69 87 ARG A O 1
ATOM 706 N N . HIS A 1 88 ? -3.983 -4.199 -6.954 1.00 95.56 88 HIS A N 1
ATOM 707 C CA . HIS A 1 88 ? -3.960 -3.803 -5.554 1.00 95.56 88 HIS A CA 1
ATOM 708 C C . HIS A 1 88 ? -4.741 -4.779 -4.671 1.00 95.56 88 HIS A C 1
ATOM 710 O O . HIS A 1 88 ? -4.241 -5.176 -3.620 1.00 95.56 88 HIS A O 1
ATOM 716 N N . VAL A 1 89 ? -5.900 -5.259 -5.130 1.00 95.62 89 VAL A N 1
ATOM 717 C CA . VAL A 1 89 ? -6.660 -6.325 -4.459 1.00 95.62 89 VAL A CA 1
ATOM 718 C C . VAL A 1 89 ? -5.849 -7.616 -4.361 1.00 95.62 89 VAL A C 1
ATOM 720 O O . VAL A 1 89 ? -5.824 -8.244 -3.300 1.00 95.62 89 VAL A O 1
ATOM 723 N N . LEU A 1 90 ? -5.173 -8.021 -5.439 1.00 88.56 90 LEU A N 1
ATOM 724 C CA . LEU A 1 90 ? -4.349 -9.232 -5.449 1.00 88.56 90 LEU A CA 1
ATOM 725 C C . LEU A 1 90 ? -3.149 -9.128 -4.497 1.00 88.56 90 LEU A C 1
ATOM 727 O O . LEU A 1 90 ? -2.856 -10.091 -3.788 1.00 88.56 90 LEU A O 1
ATOM 731 N N . LEU A 1 91 ? -2.520 -7.954 -4.406 1.00 89.25 91 LEU A N 1
ATOM 732 C CA . LEU A 1 91 ? -1.493 -7.669 -3.401 1.00 89.25 91 LEU A CA 1
ATOM 733 C C . LEU A 1 91 ? -2.070 -7.718 -1.980 1.00 89.25 91 LEU A C 1
ATOM 735 O O . LEU A 1 91 ? -1.494 -8.369 -1.115 1.00 89.25 91 LEU A O 1
ATOM 739 N N . GLY A 1 92 ? -3.253 -7.139 -1.752 1.00 92.00 92 GLY A N 1
ATOM 740 C CA . GLY A 1 92 ? -3.955 -7.234 -0.469 1.00 92.00 92 GLY A CA 1
ATOM 741 C C . GLY A 1 92 ? -4.200 -8.683 -0.029 1.00 92.00 92 GLY A C 1
ATOM 742 O O . GLY A 1 92 ? -3.936 -9.043 1.113 1.00 92.00 92 GLY A O 1
ATOM 743 N N . ARG A 1 93 ? -4.630 -9.562 -0.946 1.00 90.25 93 ARG A N 1
ATOM 744 C CA . ARG A 1 93 ? -4.786 -11.004 -0.656 1.00 90.25 93 ARG A CA 1
ATOM 745 C C . ARG A 1 93 ? -3.461 -11.651 -0.234 1.00 90.25 93 ARG A C 1
ATOM 747 O O . ARG A 1 93 ? -3.459 -12.496 0.655 1.00 90.25 93 ARG A O 1
ATOM 754 N N . MET A 1 94 ? -2.351 -11.257 -0.855 1.00 84.94 94 MET A N 1
ATOM 755 C CA . MET A 1 94 ? -1.017 -11.754 -0.514 1.00 84.94 94 MET A CA 1
ATOM 756 C C . MET A 1 94 ? -0.563 -11.280 0.873 1.00 84.94 94 MET A C 1
ATOM 758 O O . MET A 1 94 ? 0.037 -12.068 1.594 1.00 84.94 94 MET A O 1
ATOM 762 N N . TYR A 1 95 ? -0.903 -10.055 1.289 1.00 87.06 95 TYR A N 1
ATOM 763 C CA . TYR A 1 95 ? -0.487 -9.516 2.593 1.00 87.06 95 TYR A CA 1
ATOM 764 C C . TYR A 1 95 ? -0.999 -10.304 3.797 1.00 87.06 95 TYR A C 1
ATOM 766 O O . TYR A 1 95 ? -0.380 -10.268 4.854 1.00 87.06 95 TYR A O 1
ATOM 774 N N . VAL A 1 96 ? -2.123 -11.004 3.646 1.00 88.19 96 VAL A N 1
ATOM 775 C CA . VAL A 1 96 ? -2.687 -11.866 4.695 1.00 88.19 96 VAL A CA 1
ATOM 776 C C . VAL A 1 96 ? -2.332 -13.341 4.515 1.00 88.19 96 VAL A C 1
ATOM 778 O O . VAL A 1 96 ? -2.382 -14.092 5.484 1.00 88.19 96 VAL A O 1
ATOM 781 N N . ALA A 1 97 ? -2.011 -13.765 3.290 1.00 80.62 97 ALA A N 1
ATOM 782 C CA . ALA A 1 97 ? -1.731 -15.162 2.962 1.00 80.62 97 ALA A CA 1
ATOM 783 C C . ALA A 1 97 ? -0.255 -15.547 3.141 1.00 80.62 97 ALA A C 1
ATOM 785 O O . ALA A 1 97 ? 0.043 -16.727 3.305 1.00 80.62 97 ALA A O 1
ATOM 786 N N . ASP A 1 98 ? 0.654 -14.574 3.079 1.00 81.75 98 ASP A N 1
ATOM 787 C CA . ASP A 1 98 ? 2.095 -14.772 3.207 1.00 81.75 98 ASP A CA 1
ATOM 788 C C . ASP A 1 98 ? 2.600 -14.174 4.528 1.00 81.75 98 ASP A C 1
ATOM 790 O O . ASP A 1 98 ? 2.381 -12.994 4.822 1.00 81.75 98 ASP A O 1
ATOM 794 N N . ASP A 1 99 ? 3.273 -14.999 5.330 1.00 82.19 99 ASP A N 1
ATOM 795 C CA . ASP A 1 99 ? 3.714 -14.644 6.680 1.00 82.19 99 ASP A CA 1
ATOM 796 C C . ASP A 1 99 ? 4.698 -13.476 6.703 1.00 82.19 99 ASP A C 1
ATOM 798 O O . ASP A 1 99 ? 4.639 -12.659 7.621 1.00 82.19 99 ASP A O 1
ATOM 802 N N . ALA A 1 100 ? 5.554 -13.339 5.688 1.00 79.62 100 ALA A N 1
ATOM 803 C CA . ALA A 1 100 ? 6.517 -12.249 5.639 1.00 79.62 100 ALA A CA 1
ATOM 804 C C . ALA A 1 100 ? 5.828 -10.890 5.476 1.00 79.62 100 ALA A C 1
ATOM 806 O O . ALA A 1 100 ? 6.155 -9.932 6.181 1.00 79.62 100 ALA A O 1
ATOM 807 N N . PHE A 1 101 ? 4.848 -10.800 4.572 1.00 80.06 101 PHE A N 1
ATOM 808 C CA . PHE A 1 101 ? 4.082 -9.566 4.397 1.00 80.06 101 PHE A CA 1
ATOM 809 C C . PHE A 1 101 ? 3.193 -9.278 5.598 1.00 80.06 101 PHE A C 1
ATOM 811 O O . PHE A 1 101 ? 3.104 -8.128 6.032 1.00 80.06 101 PHE A O 1
ATOM 818 N N . ARG A 1 102 ? 2.557 -10.316 6.144 1.00 87.06 102 ARG A N 1
ATOM 819 C CA . ARG A 1 102 ? 1.728 -10.184 7.337 1.00 87.06 102 ARG A CA 1
ATOM 820 C C . ARG A 1 102 ? 2.538 -9.624 8.500 1.00 87.06 102 ARG A C 1
ATOM 822 O O . ARG A 1 102 ? 2.102 -8.650 9.103 1.00 87.06 102 ARG A O 1
ATOM 829 N N . CYS A 1 103 ? 3.732 -10.168 8.739 1.00 87.19 103 CYS A N 1
ATOM 830 C CA . CYS A 1 103 ? 4.670 -9.662 9.738 1.00 87.19 103 CYS A CA 1
ATOM 831 C C . CYS A 1 103 ? 5.020 -8.189 9.522 1.00 87.19 103 CYS A C 1
ATOM 833 O O . CYS A 1 103 ? 4.874 -7.401 10.447 1.00 87.19 103 CYS A O 1
ATOM 835 N N . HIS A 1 104 ? 5.417 -7.792 8.306 1.00 87.50 104 HIS A N 1
ATOM 836 C CA . HIS A 1 104 ? 5.776 -6.396 8.016 1.00 87.50 104 HIS A CA 1
ATOM 837 C C . HIS A 1 104 ? 4.673 -5.407 8.412 1.00 87.50 104 HIS A C 1
ATOM 839 O O . HIS A 1 104 ? 4.933 -4.420 9.098 1.00 87.50 104 HIS A O 1
ATOM 845 N N . TYR A 1 105 ? 3.429 -5.670 8.001 1.00 91.69 105 TYR A N 1
ATOM 846 C CA . TYR A 1 105 ? 2.318 -4.778 8.330 1.00 91.69 105 TYR A CA 1
ATOM 847 C C . TYR A 1 105 ? 1.908 -4.875 9.803 1.00 91.69 105 TYR A C 1
ATOM 849 O O . TYR A 1 105 ? 1.651 -3.848 10.431 1.00 91.69 105 TYR A O 1
ATOM 857 N N . ASP A 1 106 ? 1.857 -6.075 10.379 1.00 94.12 106 ASP A N 1
ATOM 858 C CA . ASP A 1 106 ? 1.422 -6.246 11.766 1.00 94.12 106 ASP A CA 1
ATOM 859 C C . ASP A 1 106 ? 2.467 -5.732 12.783 1.00 94.12 106 ASP A C 1
ATOM 861 O O . ASP A 1 106 ? 2.078 -5.307 13.874 1.00 94.12 106 ASP A O 1
ATOM 865 N N . ASP A 1 107 ? 3.752 -5.650 12.409 1.00 93.12 107 ASP A N 1
ATOM 866 C CA . ASP A 1 107 ? 4.813 -4.970 13.174 1.00 93.12 107 ASP A CA 1
ATOM 867 C C . ASP A 1 107 ? 4.556 -3.453 13.298 1.00 93.12 107 ASP A C 1
ATOM 869 O O . ASP A 1 107 ? 4.921 -2.829 14.299 1.00 93.12 107 ASP A O 1
ATOM 873 N N . ILE A 1 108 ? 3.908 -2.837 12.300 1.00 94.94 108 ILE A N 1
ATOM 874 C CA . ILE A 1 108 ? 3.545 -1.408 12.323 1.00 94.94 108 ILE A CA 1
ATOM 875 C C . ILE A 1 108 ? 2.365 -1.167 13.274 1.00 94.94 108 ILE A C 1
ATOM 877 O O . ILE A 1 108 ? 2.348 -0.192 14.041 1.00 94.94 108 ILE A O 1
ATOM 881 N N . ALA A 1 109 ? 1.344 -2.019 13.19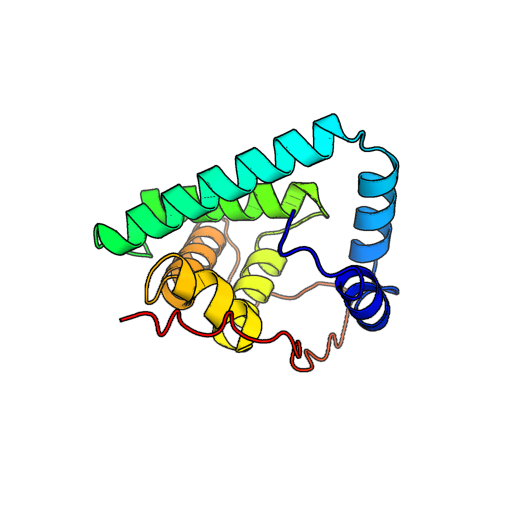6 1.00 95.94 109 ALA A N 1
ATOM 882 C CA . ALA A 1 109 ? 0.222 -2.047 14.125 1.00 95.94 109 ALA A CA 1
ATOM 883 C C . ALA A 1 109 ? -0.463 -3.424 14.079 1.00 95.94 109 ALA A C 1
ATOM 885 O O . ALA A 1 109 ? -0.813 -3.874 12.985 1.00 95.94 109 ALA A O 1
ATOM 886 N N . PRO A 1 110 ? -0.750 -4.060 15.232 1.00 97.00 110 PRO A N 1
ATOM 887 C CA . PRO A 1 110 ? -1.414 -5.359 15.256 1.00 97.00 110 PRO A CA 1
ATOM 888 C C . PRO A 1 110 ? -2.723 -5.367 14.454 1.00 97.00 110 PRO A C 1
ATOM 890 O O . PRO A 1 110 ? -3.618 -4.556 14.701 1.00 97.00 110 PRO A O 1
ATOM 893 N N . GLY A 1 111 ? -2.833 -6.291 13.496 1.00 96.44 111 GLY A N 1
ATOM 894 C CA . GLY A 1 111 ? -3.998 -6.440 12.621 1.00 96.44 111 GLY A CA 1
ATOM 895 C C . GLY A 1 111 ? -4.028 -5.508 11.404 1.00 96.44 111 GLY A C 1
ATOM 896 O O . GLY A 1 111 ? -5.021 -5.523 10.666 1.00 96.44 111 GLY A O 1
ATOM 897 N N . LEU A 1 112 ? -2.976 -4.716 11.157 1.00 98.00 112 LEU A N 1
ATOM 898 C CA . LEU A 1 112 ? -2.910 -3.811 10.008 1.00 98.00 112 LEU A CA 1
ATOM 899 C C . LEU A 1 112 ? -2.986 -4.554 8.671 1.00 98.00 112 LEU A C 1
ATOM 901 O O . LEU A 1 112 ? -3.671 -4.073 7.772 1.00 98.00 112 LEU A O 1
ATOM 905 N N . SER A 1 113 ? -2.365 -5.728 8.536 1.00 96.56 113 SER A N 1
ATOM 906 C CA . SER A 1 113 ? -2.436 -6.534 7.304 1.00 96.56 113 SER A CA 1
ATOM 907 C C . SER A 1 113 ? -3.887 -6.835 6.891 1.00 96.56 113 SER A C 1
ATOM 909 O O . SER A 1 113 ? -4.301 -6.619 5.746 1.00 96.56 113 SER A O 1
ATOM 911 N N . THR A 1 114 ? -4.700 -7.269 7.857 1.00 97.81 114 THR A N 1
ATOM 912 C CA . THR A 1 114 ? -6.122 -7.581 7.667 1.00 97.81 114 THR A CA 1
ATOM 913 C C . THR A 1 114 ? -6.939 -6.313 7.435 1.00 97.81 114 THR A C 1
ATOM 915 O O . THR A 1 114 ? -7.763 -6.268 6.518 1.00 97.81 114 THR A O 1
ATOM 918 N N . TRP A 1 115 ? -6.695 -5.269 8.232 1.00 98.62 115 TRP A N 1
ATOM 919 C CA . TRP A 1 115 ? -7.380 -3.984 8.110 1.00 98.62 115 TRP A CA 1
ATOM 920 C C . TRP A 1 115 ? -7.174 -3.359 6.725 1.00 98.62 115 TRP A C 1
ATOM 922 O O . TRP A 1 115 ? -8.145 -3.012 6.050 1.00 98.62 115 TRP A O 1
ATOM 932 N N . LEU A 1 116 ? -5.920 -3.300 6.267 1.00 98.44 116 LEU A N 1
ATOM 933 C CA . LEU A 1 116 ? -5.547 -2.744 4.971 1.00 98.44 116 LEU A CA 1
ATOM 934 C C . LEU A 1 116 ? -6.174 -3.560 3.843 1.00 98.44 116 LEU A C 1
ATOM 936 O O . LEU A 1 116 ? -6.760 -2.989 2.932 1.00 98.44 116 LEU A O 1
ATOM 940 N N . THR A 1 117 ? -6.154 -4.890 3.931 1.00 98.31 117 THR A N 1
ATOM 941 C CA . THR A 1 117 ? -6.792 -5.758 2.929 1.00 98.31 117 THR A CA 1
ATOM 942 C C . THR A 1 117 ? -8.289 -5.477 2.780 1.00 98.31 117 THR A C 1
ATOM 944 O O . THR A 1 117 ? -8.807 -5.477 1.663 1.00 98.31 117 THR A O 1
ATOM 947 N N . ILE A 1 118 ? -9.003 -5.212 3.878 1.00 98.62 118 ILE A N 1
ATOM 948 C CA . ILE A 1 118 ? -10.424 -4.840 3.822 1.00 98.62 118 ILE A CA 1
ATOM 949 C C . ILE A 1 118 ? -10.595 -3.466 3.161 1.00 98.62 118 ILE A C 1
ATOM 951 O O . ILE A 1 118 ? -11.437 -3.341 2.271 1.00 98.62 118 ILE A O 1
ATOM 955 N N . ALA A 1 119 ? -9.782 -2.477 3.542 1.00 98.69 119 ALA A N 1
ATOM 956 C CA . ALA A 1 119 ? -9.827 -1.131 2.971 1.00 98.69 119 ALA A CA 1
ATOM 957 C C . ALA A 1 119 ? -9.524 -1.123 1.464 1.00 98.69 119 ALA A C 1
ATOM 959 O O . ALA A 1 119 ? -10.207 -0.450 0.698 1.00 98.69 119 ALA A O 1
ATOM 960 N N . ILE A 1 120 ? -8.563 -1.938 1.019 1.00 98.62 120 ILE A N 1
ATOM 961 C CA . ILE A 1 120 ? -8.234 -2.151 -0.398 1.00 98.62 120 ILE A CA 1
ATOM 962 C C . ILE A 1 120 ? -9.438 -2.699 -1.161 1.00 98.62 120 ILE A C 1
ATOM 964 O O . ILE A 1 120 ? -9.794 -2.178 -2.217 1.00 98.62 120 ILE A O 1
ATOM 968 N N . LYS A 1 121 ? -10.076 -3.750 -0.632 1.00 98.44 121 LYS A N 1
ATOM 969 C CA . LYS A 1 121 ? -11.260 -4.345 -1.265 1.00 98.44 121 LYS A CA 1
ATOM 970 C C . LYS A 1 121 ? -12.403 -3.338 -1.352 1.00 98.44 121 LYS A C 1
ATOM 972 O O . LYS A 1 121 ? -13.103 -3.312 -2.356 1.00 98.44 121 LYS A O 1
ATOM 977 N N . GLU A 1 122 ? -12.596 -2.521 -0.322 1.00 98.56 122 GLU A N 1
ATOM 978 C CA . GLU A 1 122 ? -13.651 -1.510 -0.330 1.00 98.56 122 GLU A CA 1
ATOM 979 C C . GLU A 1 122 ? -13.362 -0.376 -1.317 1.00 98.56 122 GLU A C 1
ATOM 981 O O . GLU A 1 122 ? -14.243 -0.004 -2.088 1.00 98.56 122 GLU A O 1
ATOM 986 N N . ASN A 1 123 ? -12.112 0.083 -1.389 1.00 98.56 123 ASN A N 1
ATOM 987 C CA . ASN A 1 123 ? -11.683 1.060 -2.386 1.00 98.56 123 ASN A CA 1
ATOM 988 C C . ASN A 1 123 ? -11.891 0.528 -3.816 1.00 98.56 123 ASN A C 1
ATOM 990 O O . ASN A 1 123 ? -12.449 1.215 -4.665 1.00 98.56 123 ASN A O 1
ATOM 994 N N . ALA A 1 124 ? -11.535 -0.732 -4.080 1.00 97.94 124 ALA A N 1
ATOM 995 C CA . ALA A 1 124 ? -11.790 -1.361 -5.375 1.00 97.94 124 ALA A CA 1
ATOM 996 C C . ALA A 1 124 ? -13.290 -1.387 -5.727 1.00 97.94 124 ALA A C 1
ATOM 998 O O . ALA A 1 124 ? -13.654 -0.988 -6.835 1.00 97.94 124 ALA A O 1
ATOM 999 N N . ARG A 1 125 ? -14.169 -1.749 -4.776 1.00 98.31 125 ARG A N 1
ATOM 1000 C CA . ARG A 1 125 ? -15.631 -1.697 -4.982 1.00 98.31 125 ARG A CA 1
ATOM 1001 C C . ARG A 1 125 ? -16.117 -0.292 -5.303 1.00 98.31 125 ARG A C 1
ATOM 1003 O O . ARG A 1 125 ? -16.928 -0.129 -6.212 1.00 98.31 125 ARG A O 1
ATOM 1010 N N . HIS A 1 126 ? -15.614 0.713 -4.588 1.00 97.81 126 HIS A N 1
ATOM 1011 C CA . HIS A 1 126 ? -15.954 2.114 -4.832 1.00 97.81 126 HIS A CA 1
ATOM 1012 C C . HIS A 1 126 ? -15.610 2.552 -6.265 1.00 97.81 126 HIS A C 1
ATOM 1014 O O . HIS A 1 126 ? -16.340 3.337 -6.866 1.00 97.81 126 HIS A O 1
ATOM 1020 N N . HIS A 1 127 ? -14.551 1.980 -6.839 1.00 97.81 127 HIS A N 1
ATOM 1021 C CA . HIS A 1 127 ? -14.108 2.219 -8.212 1.00 97.81 127 HIS A CA 1
ATOM 1022 C C . HIS A 1 127 ? -14.670 1.226 -9.247 1.00 97.81 127 HIS A C 1
ATOM 1024 O O . HIS A 1 127 ? -14.187 1.172 -10.377 1.00 97.81 127 HIS A O 1
ATOM 1030 N N . GLY A 1 128 ? -15.714 0.465 -8.900 1.00 96.62 128 GLY A N 1
ATOM 1031 C CA . GLY A 1 128 ? -16.421 -0.421 -9.831 1.00 96.62 128 GLY A CA 1
ATOM 1032 C C . GLY A 1 128 ? -15.722 -1.754 -10.110 1.00 96.62 128 GLY A C 1
ATOM 1033 O O . GLY A 1 128 ? -16.112 -2.458 -11.039 1.00 96.62 128 GLY A O 1
ATOM 1034 N N . ILE A 1 129 ? -14.712 -2.114 -9.317 1.00 96.38 129 ILE A N 1
ATOM 1035 C CA . ILE A 1 129 ? -14.005 -3.391 -9.417 1.00 96.38 129 ILE A CA 1
ATOM 1036 C C . ILE A 1 129 ? -14.552 -4.359 -8.373 1.00 96.38 129 ILE A C 1
ATOM 1038 O O . ILE A 1 129 ? -14.563 -4.054 -7.180 1.00 96.38 129 ILE A O 1
ATOM 1042 N N . ASP A 1 130 ? -14.977 -5.545 -8.814 1.00 95.69 130 ASP A N 1
ATOM 1043 C CA . ASP A 1 130 ? -15.340 -6.634 -7.909 1.00 95.69 130 ASP A CA 1
ATOM 1044 C C . ASP A 1 130 ? -14.061 -7.285 -7.350 1.00 95.69 130 ASP A C 1
ATOM 1046 O O . ASP A 1 130 ? -13.335 -7.960 -8.091 1.00 95.69 130 ASP A O 1
ATOM 1050 N N . PRO A 1 131 ? -13.767 -7.139 -6.042 1.00 92.75 131 PRO A N 1
ATOM 1051 C CA . PRO A 1 131 ? -12.541 -7.662 -5.469 1.00 92.75 131 PRO A CA 1
ATOM 1052 C C . PRO A 1 131 ? -12.467 -9.182 -5.475 1.00 92.75 131 PRO A C 1
ATOM 1054 O O . PRO A 1 131 ? -11.381 -9.702 -5.237 1.00 92.75 131 PRO A O 1
ATOM 1057 N N . ASP A 1 132 ? -13.569 -9.903 -5.687 1.00 91.38 132 ASP A N 1
ATOM 1058 C CA . ASP A 1 132 ? -13.569 -11.364 -5.761 1.00 91.38 132 ASP A CA 1
ATOM 1059 C C . ASP A 1 132 ? -13.219 -11.851 -7.176 1.00 91.38 132 ASP A C 1
ATOM 1061 O O . ASP A 1 132 ? -12.547 -12.876 -7.316 1.00 91.38 132 ASP A O 1
ATOM 1065 N N . GLN A 1 133 ? -13.528 -11.048 -8.198 1.00 90.31 133 GLN A N 1
ATOM 1066 C CA . GLN A 1 133 ? -13.203 -11.304 -9.607 1.00 90.31 133 GLN A CA 1
ATOM 1067 C C . GLN A 1 133 ? -11.881 -10.677 -10.068 1.00 90.31 133 GLN A C 1
ATOM 1069 O O . GLN A 1 133 ? -11.503 -10.850 -11.224 1.00 90.31 133 GLN A O 1
ATOM 1074 N N . ALA A 1 134 ? -11.168 -9.967 -9.188 1.00 87.31 134 ALA A N 1
ATOM 1075 C CA . ALA A 1 134 ? -9.909 -9.314 -9.530 1.00 87.31 134 ALA A CA 1
ATOM 1076 C C . ALA A 1 134 ? -8.898 -10.298 -10.148 1.00 87.31 134 ALA A C 1
ATOM 1078 O O . ALA A 1 134 ? -8.572 -11.337 -9.559 1.00 87.31 134 ALA A O 1
ATOM 1079 N N . THR A 1 135 ? -8.366 -9.942 -11.318 1.00 82.12 135 TH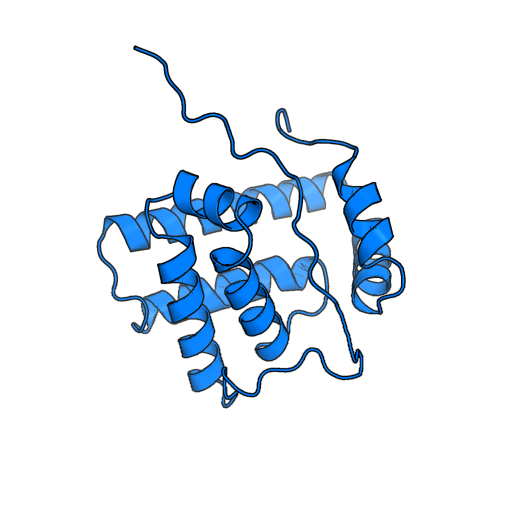R A N 1
ATOM 1080 C CA . THR A 1 135 ? -7.339 -10.721 -12.026 1.00 82.12 135 THR A CA 1
ATOM 1081 C C . THR A 1 135 ? -6.138 -9.849 -12.374 1.00 82.12 135 THR A C 1
ATOM 1083 O O . THR A 1 135 ? -6.238 -8.633 -12.509 1.00 82.12 135 THR A O 1
ATOM 1086 N N . TRP A 1 136 ? -4.967 -10.469 -12.536 1.00 71.25 136 TRP A N 1
ATOM 1087 C CA . TRP A 1 136 ? -3.750 -9.753 -12.935 1.00 71.25 136 TRP A CA 1
ATOM 1088 C C . TRP A 1 136 ? -3.739 -9.413 -14.447 1.00 71.25 136 TRP A C 1
ATOM 1090 O O . TRP A 1 136 ? -2.766 -8.840 -14.939 1.00 71.25 136 TRP A O 1
ATOM 1100 N N . GLY A 1 137 ? -4.812 -9.735 -15.189 1.00 69.44 137 GLY A N 1
ATOM 1101 C CA . GLY A 1 137 ? -4.862 -9.704 -16.657 1.00 69.44 137 GLY A CA 1
ATOM 1102 C C . GLY A 1 137 ? -4.177 -10.923 -17.294 1.00 69.44 137 GLY A C 1
ATOM 1103 O O . GLY A 1 137 ? -4.262 -12.021 -16.746 1.00 69.44 137 GLY A O 1
ATOM 1104 N N . ASP A 1 138 ? -3.474 -10.717 -18.418 1.00 52.25 138 ASP A N 1
ATOM 1105 C CA . ASP A 1 138 ? -2.849 -11.713 -19.328 1.00 52.25 138 ASP A CA 1
ATOM 1106 C C . ASP A 1 138 ? -1.835 -12.709 -18.718 1.00 52.25 138 ASP A C 1
ATOM 1108 O O . ASP A 1 138 ? -1.193 -13.478 -19.433 1.00 52.25 138 ASP A O 1
ATOM 1112 N N . LEU A 1 139 ? -1.676 -12.756 -17.399 1.00 50.81 139 LEU A N 1
ATOM 1113 C CA . LEU A 1 139 ? -0.775 -13.684 -16.723 1.00 50.81 139 LEU A CA 1
ATOM 1114 C C . LEU A 1 139 ? -1.576 -14.751 -15.981 1.00 50.81 139 LEU A C 1
ATOM 1116 O O . LEU A 1 139 ? -1.780 -14.714 -14.766 1.00 50.81 139 LEU A O 1
ATOM 1120 N N . GLY A 1 140 ? -1.990 -15.759 -16.748 1.00 38.22 140 GLY A N 1
ATOM 1121 C CA . GLY A 1 140 ? -2.333 -17.059 -16.199 1.00 38.22 140 GLY A CA 1
ATOM 1122 C C . GLY A 1 140 ? -1.130 -17.613 -15.435 1.00 38.22 140 GLY A C 1
ATOM 1123 O O . GLY A 1 140 ? -0.138 -18.000 -16.042 1.00 38.22 140 GLY A O 1
ATOM 1124 N N . LYS A 1 141 ? -1.270 -17.712 -14.108 1.00 41.28 141 LYS A N 1
ATOM 1125 C CA . LYS A 1 141 ? -0.366 -18.405 -13.170 1.00 41.28 141 LYS A CA 1
ATOM 1126 C C . LYS A 1 141 ? 0.876 -17.620 -12.720 1.00 41.28 141 LYS A C 1
ATOM 1128 O O . LYS A 1 141 ? 1.999 -18.076 -12.890 1.00 41.28 141 LYS A O 1
ATOM 1133 N N . MET A 1 142 ? 0.687 -16.535 -11.966 1.00 43.12 142 MET A N 1
ATOM 1134 C CA . MET A 1 142 ? 1.625 -16.285 -10.862 1.00 43.12 142 MET A CA 1
ATOM 1135 C C . MET A 1 142 ? 1.279 -17.249 -9.724 1.00 43.12 142 MET A C 1
ATOM 1137 O O . MET A 1 142 ? 0.367 -17.006 -8.936 1.00 43.12 142 MET A O 1
ATOM 1141 N N . THR A 1 143 ? 1.969 -18.387 -9.653 1.00 41.00 143 THR A N 1
ATOM 1142 C CA . THR A 1 143 ? 1.952 -19.210 -8.441 1.00 41.00 143 THR A CA 1
ATOM 1143 C C . THR A 1 143 ? 2.719 -18.460 -7.365 1.00 41.00 143 THR A C 1
ATOM 1145 O O . THR A 1 143 ? 3.941 -18.319 -7.442 1.00 41.00 143 THR A O 1
ATOM 1148 N N . ASN A 1 144 ? 1.995 -17.952 -6.370 1.00 45.81 144 ASN A N 1
ATOM 1149 C CA . ASN A 1 144 ? 2.609 -17.332 -5.212 1.00 45.81 144 ASN A CA 1
ATOM 1150 C C . ASN A 1 144 ? 3.230 -18.413 -4.315 1.00 45.81 144 ASN A C 1
ATOM 1152 O O . ASN A 1 144 ? 2.551 -18.963 -3.457 1.00 45.81 144 ASN A O 1
ATOM 1156 N N . GLY A 1 145 ? 4.509 -18.744 -4.521 1.00 40.09 145 GLY A N 1
ATOM 1157 C CA . GLY A 1 145 ? 5.292 -19.440 -3.492 1.00 40.09 145 GLY A CA 1
ATOM 1158 C C . GLY A 1 145 ? 5.453 -18.561 -2.237 1.00 40.09 145 GLY A C 1
ATOM 1159 O O . GLY A 1 145 ? 5.254 -17.351 -2.318 1.00 40.09 145 GLY A O 1
ATOM 1160 N N . PRO A 1 146 ? 5.812 -19.088 -1.066 1.00 39.75 146 PRO A N 1
ATOM 1161 C CA . PRO A 1 146 ? 6.087 -18.234 0.091 1.00 39.75 146 PRO A CA 1
ATOM 1162 C C . PRO A 1 146 ? 7.291 -17.317 -0.191 1.00 39.75 146 PRO A C 1
ATOM 1164 O O . PRO A 1 146 ? 8.287 -17.758 -0.773 1.00 39.75 146 PRO A O 1
ATOM 1167 N N . LEU A 1 147 ? 7.210 -16.033 0.166 1.00 42.94 147 LEU A N 1
ATOM 1168 C CA . LEU A 1 147 ? 8.403 -15.212 0.359 1.00 42.94 147 LEU A CA 1
ATOM 1169 C C . LEU A 1 147 ? 9.062 -15.668 1.658 1.00 42.94 147 LEU A C 1
ATOM 1171 O O . LEU A 1 147 ? 8.515 -15.499 2.741 1.00 42.94 147 LEU A O 1
ATOM 1175 N N . ASN A 1 148 ? 10.249 -16.259 1.559 1.00 41.78 148 ASN A N 1
ATOM 1176 C CA . ASN A 1 148 ? 10.969 -16.774 2.721 1.00 41.78 148 ASN A CA 1
ATOM 1177 C C . ASN A 1 148 ? 11.776 -15.654 3.405 1.00 41.78 148 ASN A C 1
ATOM 1179 O O . ASN A 1 148 ? 12.985 -15.768 3.606 1.00 41.78 148 ASN A O 1
ATOM 1183 N N . TRP A 1 149 ? 11.112 -14.531 3.689 1.00 42.84 149 TRP A N 1
ATOM 1184 C CA . TRP A 1 149 ? 11.705 -13.412 4.406 1.00 42.84 149 TRP A CA 1
ATOM 1185 C C . TRP A 1 149 ? 11.452 -13.577 5.908 1.00 42.84 149 TRP A C 1
ATOM 1187 O O . TRP A 1 149 ? 10.294 -13.730 6.303 1.00 42.84 149 TRP A O 1
ATOM 1197 N N . PRO A 1 150 ? 12.497 -13.564 6.755 1.00 35.66 150 PRO A N 1
ATOM 1198 C CA . PRO A 1 150 ? 12.294 -13.667 8.189 1.00 35.66 150 PRO A CA 1
ATOM 1199 C C . PRO A 1 150 ? 11.455 -12.481 8.672 1.00 35.66 150 PRO A C 1
ATOM 1201 O O . PRO A 1 150 ? 11.767 -11.324 8.386 1.00 35.66 150 PRO A O 1
ATOM 1204 N N . CYS A 1 151 ? 10.391 -12.782 9.418 1.00 42.81 151 CYS A N 1
ATOM 1205 C CA . CYS A 1 151 ? 9.737 -11.810 10.290 1.00 42.81 151 CYS A CA 1
ATOM 1206 C C . CYS A 1 151 ? 10.833 -11.100 11.100 1.00 42.81 151 CYS A C 1
ATOM 1208 O O . CYS A 1 151 ? 11.788 -11.765 11.516 1.00 42.81 151 CYS A O 1
ATOM 1210 N N . SER A 1 152 ? 10.741 -9.783 11.313 1.00 44.72 152 SER A N 1
ATOM 1211 C CA . SER A 1 152 ? 11.639 -9.146 12.279 1.00 44.72 152 SER A CA 1
ATOM 1212 C C . SER A 1 152 ? 11.459 -9.909 13.584 1.00 44.72 152 SER A C 1
ATOM 1214 O O . SER A 1 152 ? 10.328 -10.003 14.059 1.00 44.72 152 SER A O 1
ATOM 1216 N N . ASP A 1 153 ? 12.527 -10.501 14.127 1.00 35.03 153 ASP A N 1
ATOM 1217 C CA . ASP A 1 153 ? 12.443 -11.143 15.432 1.00 35.03 153 ASP A CA 1
ATOM 1218 C C . ASP A 1 153 ? 11.809 -10.123 16.374 1.00 35.03 153 ASP A C 1
ATOM 1220 O O . ASP A 1 153 ? 12.353 -9.028 16.582 1.00 35.03 153 ASP A O 1
ATOM 1224 N N . ALA A 1 154 ? 10.602 -10.450 16.848 1.00 35.84 154 ALA A N 1
ATOM 1225 C CA . ALA A 1 154 ? 9.887 -9.669 17.834 1.00 35.84 154 ALA A CA 1
ATOM 1226 C C . ALA A 1 154 ? 10.919 -9.260 18.876 1.00 35.84 154 ALA A C 1
ATOM 1228 O O . ALA A 1 154 ? 11.624 -10.127 19.392 1.00 35.84 154 ALA A O 1
ATOM 1229 N N . LYS A 1 155 ? 11.071 -7.953 19.116 1.00 35.88 155 LYS A N 1
ATOM 1230 C CA . LYS A 1 155 ? 12.030 -7.424 20.086 1.00 35.88 155 LYS A CA 1
ATOM 1231 C C . LYS A 1 155 ? 11.733 -8.030 21.460 1.00 35.88 155 LYS A C 1
ATOM 1233 O O . LYS A 1 155 ? 11.019 -7.444 22.266 1.00 35.88 155 LYS A O 1
ATOM 1238 N N . THR A 1 156 ? 12.294 -9.199 21.740 1.00 34.00 156 THR A N 1
ATOM 1239 C CA . THR A 1 156 ? 12.503 -9.719 23.078 1.00 34.00 156 THR A CA 1
ATOM 1240 C C . THR A 1 156 ? 13.646 -8.897 23.639 1.00 34.00 156 THR A C 1
ATOM 1242 O O . THR A 1 156 ? 14.817 -9.151 23.362 1.00 34.00 156 THR A O 1
ATOM 1245 N N . GLY A 1 157 ? 13.287 -7.840 24.353 1.00 30.67 157 GLY A N 1
ATOM 1246 C CA . GLY A 1 157 ? 14.223 -6.937 24.998 1.00 30.67 157 GLY A CA 1
ATOM 1247 C C . GLY A 1 157 ? 13.566 -6.334 26.224 1.00 30.67 157 GLY A C 1
ATOM 1248 O O . GLY A 1 157 ? 12.980 -5.264 26.125 1.00 30.67 157 GLY A O 1
ATOM 1249 N N . THR A 1 158 ? 13.623 -7.125 27.297 1.00 32.34 158 THR A N 1
ATOM 1250 C CA . THR A 1 158 ? 13.436 -6.846 28.734 1.00 32.34 158 THR A CA 1
ATOM 1251 C C . THR A 1 158 ? 13.553 -5.393 29.172 1.00 32.34 158 THR A C 1
ATOM 1253 O O . THR A 1 158 ? 14.526 -4.730 28.749 1.00 32.34 158 THR A O 1
#

Sequence (158 aa):
GPNWNPQWPREARARWGDSAQWTEYAERAAARTTQDWEAISISVRELEADLGTAVRKGLAPRSTEAMQLAERHRASIDTYFTCTYDRHVLLGRMYVADDAFRCHYDDIAPGLSTWLTIAIKENARHHGIDPDQATWGDLGKMTNGPLNWPCSDAKTGT

InterPro domains:
  IPR012925 TipAS antibiotic-recognition domain [PF07739] (10-122)
  IPR036244 TipA-like multidrug resistance regulator, antibiotic-recognition domain [G3DSA:1.10.490.50] (37-128)
  IPR036244 TipA-like multidrug resistance regulator, antibiotic-recognition domain [SSF89082] (37-128)

Secondary structure (DSSP, 8-state):
-TT--TTHHHHHHHHHTTSHHHHHHHHHHHT--HHHHHHHHHHHHHHHHHHHHHHHTT--TTSHHHHHHHHHHHHHHHTTS---HHHHHHHHHHHHHSHHHHHHHHHHSTTHHHHHHHHHHHHHHHTT--TTT---SS-TT-------PPPP------

pLDDT: mean 80.8, std 21.21, range [30.67, 98.69]

Foldseek 3Di:
DVPDDPCVVVVVCVQCVPPPQVVQLVVLVVPDDPVNVVVLVVLVVVLLLVLQVCVVVVPQLLDPVVLVSLVSVQVSVVSRGNRDLLNSLVVLVCCVVAPQNVLVSVVSPNCSSVSSNSSSCNNCVVVVHHSVPRDPPPDDDSPDDHPPDDRPPDPPDD